Protein AF-X6M2J4-F1 (afdb_monom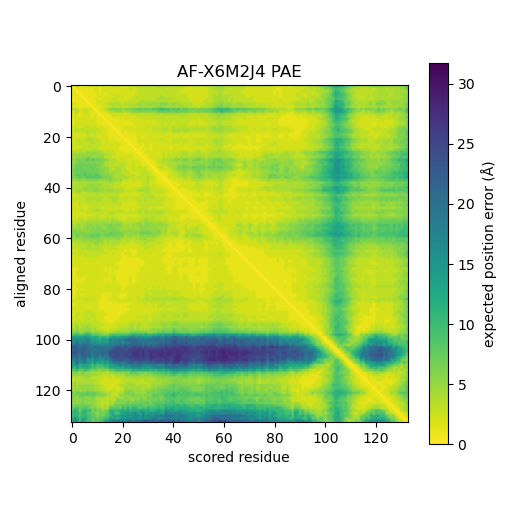er)

Organism: Reticulomyxa filosa (NCBI:txid46433)

Radius of gyration: 18.79 Å; Cα contacts (8 Å, |Δi|>4): 201; chains: 1; bounding box: 35×36×54 Å

Solvent-accessible surface area (backbone atoms only — not comparable to full-atom values): 7917 Å² total; per-residue (Å²): 108,68,67,48,47,75,74,62,50,85,83,65,71,46,72,35,54,47,89,68,75,53,55,54,37,24,77,82,38,90,82,29,85,62,58,92,86,40,55,48,95,52,38,41,79,79,66,32,51,92,94,53,68,64,87,76,56,82,93,81,46,73,57,45,36,39,35,66,55,50,24,52,50,50,52,52,51,33,57,76,70,61,44,61,87,36,42,43,55,34,20,39,76,74,48,77,44,84,73,48,77,47,72,44,97,82,71,78,45,48,32,37,36,32,37,36,34,29,27,47,80,87,39,83,45,76,48,69,55,75,47,77,98

Mean predicted aligned error: 5.72 Å

Structure (mmCIF, N/CA/C/O backbone):
data_AF-X6M2J4-F1
#
_entry.id   AF-X6M2J4-F1
#
loop_
_atom_site.group_PDB
_atom_site.id
_atom_site.type_symbol
_atom_site.label_atom_id
_atom_site.label_alt_id
_atom_site.label_comp_id
_atom_site.label_asym_id
_atom_site.label_entity_id
_atom_site.label_seq_id
_atom_site.pdbx_PDB_ins_code
_atom_site.Cartn_x
_atom_site.Cartn_y
_atom_site.Cartn_z
_atom_site.occupancy
_atom_site.B_iso_or_equiv
_atom_site.auth_seq_id
_atom_site.auth_comp_id
_atom_site.auth_asym_id
_atom_site.auth_atom_id
_atom_site.pdbx_PDB_model_num
ATOM 1 N N . MET A 1 1 ? -1.085 -6.737 5.196 1.00 94.06 1 MET A N 1
ATOM 2 C CA . MET A 1 1 ? -2.492 -6.981 4.793 1.00 94.06 1 MET A CA 1
ATOM 3 C C . MET A 1 1 ? -2.663 -8.350 4.156 1.00 94.06 1 MET A C 1
ATOM 5 O O . MET A 1 1 ? -3.457 -9.102 4.696 1.00 94.06 1 MET A O 1
ATOM 9 N N . LYS A 1 2 ? -1.908 -8.703 3.099 1.00 95.94 2 LYS A N 1
ATOM 10 C CA . LYS A 1 2 ? -1.926 -10.051 2.494 1.00 95.94 2 LYS A CA 1
ATOM 11 C C . LYS A 1 2 ? -1.848 -11.176 3.533 1.00 95.94 2 LYS A C 1
ATOM 13 O O . LYS A 1 2 ? -2.790 -11.947 3.639 1.00 95.94 2 LYS A O 1
ATOM 18 N N . GLU A 1 3 ? -0.803 -11.176 4.359 1.00 96.50 3 GLU A N 1
ATOM 19 C CA . GLU A 1 3 ? -0.612 -12.209 5.390 1.00 96.50 3 GLU A CA 1
ATOM 20 C C . GLU A 1 3 ? -1.804 -12.328 6.349 1.00 96.50 3 GLU A C 1
ATOM 22 O O . GLU A 1 3 ? -2.247 -13.424 6.657 1.00 96.50 3 GLU A O 1
ATOM 27 N N . LEU A 1 4 ? -2.403 -11.206 6.767 1.00 94.25 4 LEU A N 1
ATOM 28 C CA .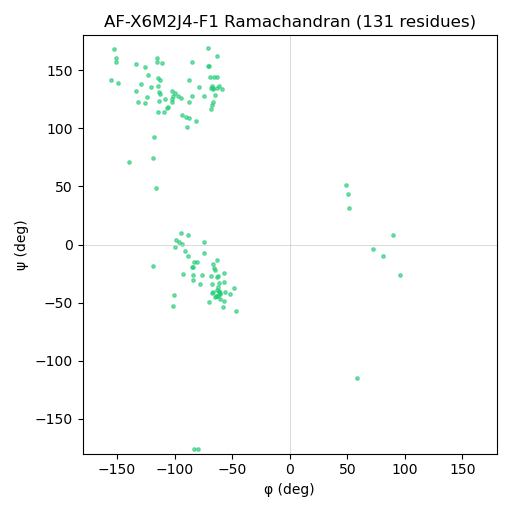 LEU A 1 4 ? -3.602 -11.242 7.614 1.00 94.25 4 LEU A CA 1
ATOM 29 C C . LEU A 1 4 ? -4.768 -11.946 6.899 1.00 94.25 4 LEU A C 1
ATOM 31 O O . LEU A 1 4 ? -5.477 -12.744 7.503 1.00 94.25 4 LEU A O 1
ATOM 35 N N . LYS A 1 5 ? -4.964 -11.696 5.602 1.00 94.31 5 LYS A N 1
ATOM 36 C CA . LYS A 1 5 ? -6.015 -12.374 4.829 1.00 94.31 5 LYS A CA 1
ATOM 37 C C . LYS A 1 5 ? -5.730 -13.872 4.692 1.00 94.31 5 LYS A C 1
ATOM 39 O O . LYS A 1 5 ? -6.651 -14.669 4.838 1.00 94.31 5 LYS A O 1
ATOM 44 N N . GLU A 1 6 ? -4.477 -14.257 4.461 1.00 94.94 6 GLU A N 1
ATOM 45 C CA . GLU A 1 6 ? -4.069 -15.666 4.343 1.00 94.94 6 GLU A CA 1
ATOM 46 C C . GLU A 1 6 ? -4.197 -16.437 5.659 1.00 94.94 6 GLU A C 1
ATOM 48 O O . GLU A 1 6 ? -4.602 -17.595 5.650 1.00 94.94 6 GLU A O 1
ATOM 53 N N . GLN A 1 7 ? -3.969 -15.775 6.794 1.00 94.81 7 GLN A N 1
ATOM 54 C CA . GLN A 1 7 ? -4.240 -16.324 8.127 1.00 94.81 7 GLN A CA 1
ATOM 55 C C . GLN A 1 7 ? -5.743 -16.360 8.478 1.00 94.81 7 GLN A C 1
ATOM 57 O O . GLN A 1 7 ? -6.119 -16.746 9.581 1.00 94.81 7 GLN A O 1
ATOM 62 N N . GLY A 1 8 ? -6.629 -15.956 7.561 1.00 92.62 8 GLY A N 1
ATOM 63 C CA . GLY A 1 8 ? -8.080 -16.074 7.718 1.00 92.62 8 GLY A CA 1
ATOM 64 C C . GLY A 1 8 ? -8.773 -14.879 8.381 1.00 92.62 8 GLY A C 1
ATOM 65 O O . GLY A 1 8 ? -9.977 -14.950 8.648 1.00 92.62 8 GLY A O 1
ATOM 66 N N . PHE A 1 9 ? -8.078 -13.759 8.617 1.00 90.19 9 PHE A N 1
ATOM 67 C CA . PHE A 1 9 ? -8.726 -12.538 9.103 1.00 90.19 9 PHE A CA 1
ATOM 68 C C . PHE A 1 9 ? -9.638 -11.955 8.011 1.00 90.19 9 PHE A C 1
ATOM 70 O O . PHE A 1 9 ? -9.181 -11.544 6.947 1.00 90.19 9 PHE A O 1
ATOM 77 N N . LYS A 1 10 ? -10.950 -11.896 8.280 1.00 85.19 10 LYS A N 1
ATOM 78 C CA . LYS A 1 10 ? -11.968 -11.524 7.275 1.00 85.19 10 LYS A CA 1
ATOM 79 C C . LYS A 1 10 ? -12.178 -10.017 7.092 1.00 85.19 10 LYS A C 1
ATOM 81 O O . LYS A 1 10 ? -12.591 -9.597 6.022 1.00 85.19 10 LYS A O 1
ATOM 86 N N . ASN A 1 11 ? -11.898 -9.211 8.120 1.00 87.38 11 ASN A N 1
ATOM 87 C CA . ASN A 1 11 ? -12.199 -7.770 8.152 1.00 87.38 11 ASN A CA 1
ATOM 88 C C . ASN A 1 11 ? -10.920 -6.923 8.231 1.00 87.38 11 ASN A C 1
ATOM 90 O O . ASN A 1 11 ? -10.783 -6.055 9.097 1.00 87.38 11 ASN A O 1
ATOM 94 N N . VAL A 1 12 ? -9.953 -7.216 7.364 1.00 92.50 12 VAL A N 1
ATOM 95 C CA . VAL A 1 12 ? -8.705 -6.450 7.285 1.00 92.50 12 VAL A CA 1
ATOM 96 C C . VAL A 1 12 ? -9.000 -5.118 6.599 1.00 92.50 12 VAL A C 1
ATOM 98 O O . VAL A 1 12 ? -9.580 -5.092 5.525 1.00 92.50 12 VAL A O 1
ATOM 101 N N . THR A 1 13 ? -8.613 -4.001 7.215 1.00 93.81 13 THR A N 1
ATOM 102 C CA . THR A 1 13 ? -8.752 -2.668 6.610 1.00 93.81 13 THR A CA 1
ATOM 103 C C . THR A 1 13 ? -7.436 -1.913 6.741 1.00 93.81 13 THR A C 1
ATOM 105 O O . THR A 1 13 ? -6.942 -1.731 7.855 1.00 93.81 13 THR A O 1
ATOM 108 N N . GLY A 1 14 ? -6.875 -1.469 5.620 1.00 95.50 14 GLY A N 1
ATOM 109 C CA . GLY A 1 14 ? -5.778 -0.504 5.587 1.00 95.50 14 GLY A CA 1
ATOM 110 C C . GLY A 1 14 ? -6.326 0.921 5.591 1.00 95.50 14 GLY A C 1
ATOM 111 O O . GLY A 1 14 ? -7.331 1.191 4.944 1.00 95.50 14 GLY A O 1
ATOM 112 N N . PHE A 1 15 ? -5.681 1.842 6.303 1.00 95.88 15 PHE A N 1
ATOM 113 C CA . PHE A 1 15 ? -6.016 3.267 6.252 1.00 95.88 15 PHE A CA 1
ATOM 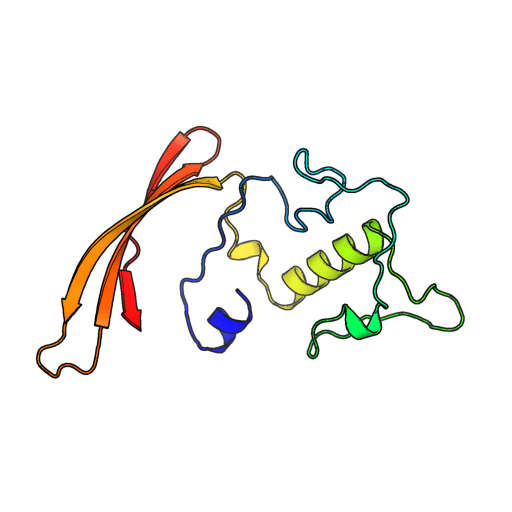114 C C . PHE A 1 15 ? -4.838 4.015 5.640 1.00 95.88 15 PHE A C 1
ATOM 116 O O . PHE A 1 15 ? -3.766 4.060 6.241 1.00 95.88 15 PHE A O 1
ATOM 123 N N . GLU A 1 16 ? -5.042 4.589 4.457 1.00 96.25 16 GLU A N 1
ATOM 124 C CA . GLU A 1 16 ? -4.048 5.412 3.772 1.00 96.25 16 GLU A CA 1
ATOM 125 C C . GLU A 1 16 ? -4.549 6.851 3.720 1.00 96.25 16 GLU A C 1
ATOM 127 O O . GLU A 1 16 ? -5.679 7.139 3.335 1.00 96.25 16 GLU A O 1
ATOM 132 N N . SER A 1 17 ? -3.695 7.778 4.129 1.00 95.44 17 SER A N 1
ATOM 133 C CA . SER A 1 17 ? -3.997 9.203 4.144 1.00 95.44 17 SER A CA 1
ATOM 134 C C . SER A 1 17 ? -3.946 9.866 2.765 1.00 95.44 17 SER A C 1
ATOM 136 O O . SER A 1 17 ? -4.596 10.894 2.574 1.00 95.44 17 SER A O 1
ATOM 138 N N . GLY A 1 18 ? -3.159 9.316 1.840 1.00 94.50 18 GLY A N 1
ATOM 139 C CA . GLY A 1 18 ? -3.083 9.718 0.441 1.00 94.50 18 GLY A CA 1
ATOM 140 C C . GLY A 1 18 ? -4.227 9.155 -0.403 1.00 94.50 18 GLY A C 1
ATOM 141 O O . GLY A 1 18 ? -5.152 8.522 0.106 1.00 94.50 18 GLY A O 1
ATOM 142 N N . SER A 1 19 ? -4.163 9.422 -1.706 1.00 95.56 19 SER A N 1
ATOM 143 C CA . SER A 1 19 ? -5.112 8.912 -2.705 1.00 95.56 19 SER A CA 1
ATOM 144 C C . SER A 1 19 ? -4.717 7.560 -3.290 1.00 95.56 19 SER A C 1
ATOM 146 O O . SER A 1 19 ? -5.491 6.998 -4.055 1.00 95.56 19 SER A O 1
ATOM 148 N N . ASP A 1 20 ? -3.504 7.088 -3.000 1.00 97.06 20 ASP A N 1
ATOM 149 C CA . ASP A 1 20 ? -2.946 5.893 -3.616 1.00 97.06 20 ASP A CA 1
ATOM 150 C C . ASP A 1 20 ? -1.924 5.200 -2.703 1.00 97.06 20 ASP A C 1
ATOM 152 O O . ASP A 1 20 ? -1.514 5.752 -1.677 1.00 97.06 20 ASP A O 1
ATOM 156 N N . ILE A 1 21 ? -1.542 3.975 -3.062 1.00 97.19 21 ILE A N 1
ATOM 157 C CA . ILE A 1 21 ? -0.506 3.193 -2.384 1.00 97.19 21 ILE A CA 1
ATOM 158 C C . ILE A 1 21 ? 0.901 3.583 -2.867 1.00 97.19 21 ILE A C 1
ATOM 160 O O . ILE A 1 21 ? 1.099 4.517 -3.634 1.00 97.19 21 ILE A O 1
ATOM 164 N N . GLY A 1 22 ? 1.919 2.871 -2.381 1.00 95.56 22 GLY A N 1
ATOM 165 C CA . GLY A 1 22 ? 3.316 3.083 -2.770 1.00 95.56 22 GLY A CA 1
ATOM 166 C C . GLY A 1 22 ? 4.084 3.990 -1.811 1.00 95.56 22 GLY A C 1
ATOM 167 O O . GLY A 1 22 ? 5.290 3.810 -1.642 1.00 95.56 22 GLY A O 1
ATOM 168 N N . GLY A 1 23 ? 3.402 4.894 -1.101 1.00 95.44 23 GLY A N 1
ATOM 169 C CA . GLY A 1 23 ? 4.015 5.716 -0.056 1.00 95.44 23 GLY A CA 1
ATOM 170 C C . GLY A 1 23 ? 5.172 6.546 -0.612 1.00 95.44 23 GLY A C 1
ATOM 171 O O . GLY A 1 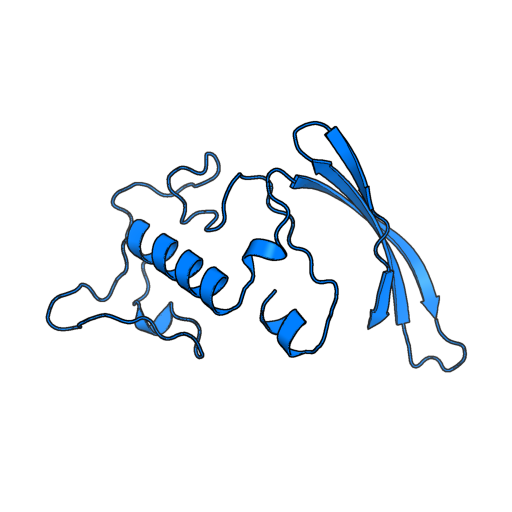23 ? 4.956 7.398 -1.467 1.00 95.44 23 GLY A O 1
ATOM 172 N N . ILE A 1 24 ? 6.400 6.277 -0.157 1.00 95.31 24 ILE A N 1
ATOM 173 C CA . ILE A 1 24 ? 7.604 6.950 -0.674 1.00 95.31 24 ILE A CA 1
ATOM 174 C C . ILE A 1 24 ? 7.860 6.656 -2.162 1.00 95.31 24 ILE A C 1
ATOM 176 O O . ILE A 1 24 ? 8.425 7.490 -2.859 1.00 95.31 24 ILE A O 1
ATOM 180 N N . TRP A 1 25 ? 7.418 5.506 -2.671 1.00 96.19 25 TRP A N 1
ATOM 181 C CA . TRP A 1 25 ? 7.631 5.119 -4.067 1.00 96.19 25 TRP A CA 1
ATOM 182 C C . TRP A 1 25 ? 6.638 5.779 -5.026 1.00 96.19 25 TRP A C 1
ATOM 184 O O . TRP A 1 25 ? 6.892 5.817 -6.225 1.00 96.19 25 TRP A O 1
ATOM 194 N N . ASP A 1 26 ? 5.542 6.350 -4.519 1.00 95.88 26 ASP A N 1
ATOM 195 C CA . ASP A 1 26 ? 4.678 7.212 -5.320 1.00 95.88 26 ASP A CA 1
ATOM 196 C C . ASP A 1 26 ? 5.270 8.623 -5.380 1.00 95.88 26 ASP A C 1
ATOM 198 O O . ASP A 1 26 ? 5.193 9.398 -4.428 1.00 95.88 26 ASP A O 1
ATOM 202 N N . ILE A 1 27 ? 5.836 8.981 -6.530 1.00 93.50 27 ILE A N 1
ATOM 203 C CA . ILE A 1 27 ? 6.430 10.304 -6.742 1.00 93.50 27 ILE A CA 1
ATOM 204 C C . ILE A 1 27 ? 5.414 11.452 -6.708 1.00 93.50 27 ILE A C 1
ATOM 206 O O . ILE A 1 27 ? 5.787 12.609 -6.524 1.00 93.50 27 ILE A O 1
ATOM 210 N N . LYS A 1 28 ? 4.127 11.158 -6.916 1.00 92.19 28 LYS A N 1
ATOM 211 C CA . LYS A 1 28 ? 3.056 12.158 -6.842 1.00 92.19 28 LYS A CA 1
ATOM 212 C C . LYS A 1 28 ? 2.597 12.382 -5.405 1.00 92.19 28 LYS A C 1
ATOM 214 O O . LYS A 1 28 ? 1.929 13.380 -5.132 1.00 92.19 28 LYS A O 1
ATOM 219 N N . ASN A 1 29 ? 2.957 11.488 -4.486 1.00 92.56 29 ASN A N 1
ATOM 220 C CA . ASN A 1 29 ? 2.641 11.638 -3.081 1.00 92.56 29 ASN A CA 1
ATOM 221 C C . ASN A 1 29 ? 3.418 12.825 -2.507 1.00 92.56 29 ASN A C 1
ATOM 223 O O . ASN A 1 29 ? 4.644 12.825 -2.458 1.00 92.56 29 ASN A O 1
ATOM 227 N N . THR A 1 30 ? 2.702 13.822 -1.992 1.00 88.81 30 THR A N 1
ATOM 228 C CA . THR A 1 30 ? 3.302 15.027 -1.395 1.00 88.81 30 THR A CA 1
ATOM 229 C C . THR A 1 30 ? 4.140 14.744 -0.148 1.00 88.81 30 THR A C 1
ATOM 231 O O . THR A 1 30 ? 4.874 15.618 0.308 1.00 88.81 30 THR A O 1
ATOM 234 N N . ARG A 1 31 ? 4.029 13.538 0.422 1.00 88.12 31 ARG A N 1
ATOM 235 C CA . ARG A 1 31 ? 4.853 13.058 1.541 1.00 88.12 31 ARG A CA 1
ATOM 236 C C . ARG A 1 31 ? 6.003 12.155 1.104 1.00 88.12 31 ARG A C 1
ATOM 238 O O . ARG A 1 31 ? 6.758 11.709 1.967 1.00 88.12 31 ARG A O 1
ATOM 245 N N . SER A 1 32 ? 6.128 11.858 -0.188 1.00 90.25 32 SER A N 1
ATOM 246 C CA . SER A 1 32 ? 7.307 11.173 -0.700 1.00 90.25 32 SER A CA 1
ATOM 247 C C . SER A 1 32 ? 8.522 12.090 -0.585 1.00 90.25 32 SER A C 1
ATOM 249 O O . SER A 1 32 ? 8.464 13.280 -0.885 1.00 90.25 32 SER A O 1
ATOM 251 N N . THR A 1 33 ? 9.633 11.520 -0.131 1.00 88.88 33 THR A N 1
ATOM 252 C CA . THR A 1 33 ? 10.945 12.177 -0.093 1.00 88.88 33 THR A CA 1
ATOM 253 C C . THR A 1 33 ? 11.823 11.772 -1.277 1.00 88.88 33 THR A C 1
ATOM 255 O O . THR A 1 33 ? 12.993 12.153 -1.342 1.00 88.88 33 THR A O 1
ATOM 258 N N . CYS A 1 34 ? 11.290 10.980 -2.208 1.00 91.00 34 CYS A N 1
ATOM 259 C CA . CYS A 1 34 ? 12.030 10.481 -3.355 1.00 91.00 34 CYS A CA 1
ATOM 260 C C . CYS A 1 34 ? 12.030 11.489 -4.516 1.00 91.00 34 CYS A C 1
ATOM 262 O O . CYS A 1 34 ? 11.147 12.336 -4.636 1.00 91.00 34 CYS A O 1
ATOM 264 N N . TRP A 1 35 ? 13.024 11.380 -5.400 1.00 90.75 35 TRP A N 1
ATOM 265 C CA . TRP A 1 35 ? 13.157 12.208 -6.605 1.00 90.75 35 TRP A CA 1
ATOM 266 C C . TRP A 1 35 ? 13.035 11.352 -7.879 1.00 90.75 35 TRP A C 1
ATOM 268 O O . TRP A 1 35 ? 13.236 10.136 -7.814 1.00 90.75 35 TRP A O 1
ATOM 278 N N . PRO A 1 36 ? 12.733 11.940 -9.055 1.00 90.00 36 PRO A N 1
ATOM 279 C CA . PRO A 1 36 ? 12.379 11.157 -10.243 1.00 90.00 36 PRO A CA 1
ATOM 280 C C . PRO A 1 36 ? 13.470 10.221 -10.766 1.00 90.00 36 PRO A C 1
ATOM 282 O O . PRO A 1 36 ? 13.161 9.207 -11.381 1.00 90.00 36 PRO A O 1
ATOM 285 N N . GLN A 1 37 ? 14.739 10.541 -10.518 1.00 93.12 37 GLN A N 1
ATOM 286 C CA . GLN A 1 37 ? 15.886 9.734 -10.945 1.00 93.12 37 GLN A CA 1
ATOM 287 C C . GLN A 1 37 ? 16.366 8.755 -9.863 1.00 93.12 37 GLN A C 1
ATOM 289 O O . GLN A 1 37 ? 17.447 8.185 -9.996 1.00 93.12 37 GLN A O 1
ATOM 294 N N . LEU A 1 38 ? 15.610 8.579 -8.774 1.00 94.69 38 LEU A N 1
ATOM 295 C CA . LEU A 1 38 ? 15.958 7.626 -7.729 1.00 94.69 38 LEU A CA 1
ATOM 296 C C . LEU A 1 38 ? 15.870 6.188 -8.260 1.00 94.69 38 LEU A C 1
ATOM 298 O O . LEU A 1 38 ? 14.860 5.784 -8.843 1.00 94.69 38 LEU A O 1
ATOM 302 N N . TYR A 1 39 ? 16.907 5.411 -7.957 1.00 96.44 39 TYR A N 1
ATOM 303 C CA . TYR A 1 39 ? 16.919 3.957 -8.070 1.00 96.44 39 TYR A CA 1
ATOM 304 C C . TYR A 1 39 ? 17.041 3.337 -6.679 1.00 96.44 39 TYR A C 1
ATOM 306 O O . TYR A 1 39 ? 17.751 3.858 -5.816 1.00 96.44 39 TYR A O 1
ATOM 314 N N . ALA A 1 40 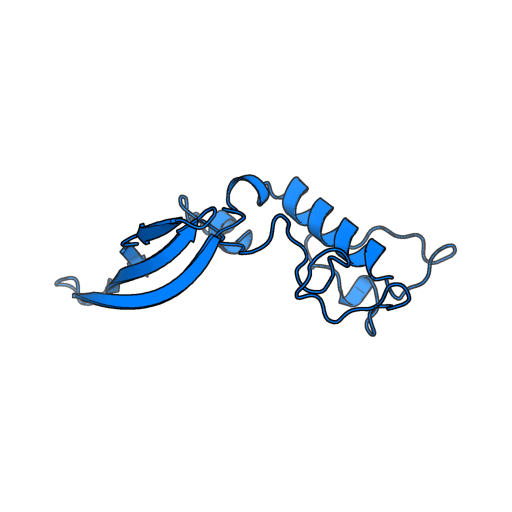? 16.360 2.214 -6.463 1.00 95.69 40 ALA A N 1
ATOM 315 C CA . ALA A 1 40 ? 16.504 1.415 -5.260 1.00 95.69 40 ALA A CA 1
ATOM 316 C C . ALA A 1 40 ? 17.962 0.956 -5.106 1.00 95.69 40 ALA A C 1
ATOM 318 O O . ALA A 1 40 ? 18.582 0.444 -6.037 1.00 95.69 40 ALA A O 1
ATOM 319 N N . ASN A 1 41 ? 18.508 1.102 -3.903 1.00 95.69 41 ASN A N 1
ATOM 320 C CA . ASN A 1 41 ? 19.878 0.703 -3.581 1.00 95.69 41 ASN A CA 1
ATOM 321 C C . ASN A 1 41 ? 20.061 -0.821 -3.452 1.00 95.69 41 ASN A C 1
ATOM 323 O O . ASN A 1 41 ? 21.189 -1.293 -3.344 1.00 95.69 41 ASN A O 1
ATOM 327 N N . ILE A 1 42 ? 18.972 -1.592 -3.488 1.00 95.62 42 ILE A N 1
ATOM 328 C CA . ILE A 1 42 ? 18.981 -3.058 -3.524 1.00 95.62 42 ILE A CA 1
ATOM 329 C C . ILE A 1 42 ? 18.482 -3.566 -4.881 1.00 95.62 42 ILE A C 1
ATOM 331 O O . ILE A 1 42 ? 17.763 -2.862 -5.591 1.00 95.62 42 ILE A O 1
ATOM 335 N N . SER A 1 43 ? 18.883 -4.783 -5.254 1.00 96.81 43 SER A N 1
ATOM 336 C CA . SER A 1 43 ? 18.463 -5.393 -6.518 1.00 96.81 43 SER A CA 1
ATOM 337 C C . SER A 1 43 ? 16.980 -5.784 -6.498 1.00 96.81 43 SER A C 1
ATOM 339 O O . SER A 1 43 ? 16.436 -6.121 -5.449 1.00 96.81 43 SER A O 1
ATOM 341 N N . LYS A 1 44 ? 16.347 -5.835 -7.676 1.00 97.38 44 LYS A N 1
ATOM 342 C CA . LYS A 1 44 ? 14.984 -6.335 -7.925 1.00 97.38 44 LYS A CA 1
ATOM 343 C C . LYS A 1 44 ? 14.744 -7.706 -7.281 1.00 97.38 44 LYS A C 1
ATOM 345 O O . LYS A 1 44 ? 13.673 -7.943 -6.736 1.00 97.38 44 LYS A O 1
ATOM 350 N N . LEU A 1 45 ? 15.758 -8.577 -7.292 1.00 95.31 45 LEU A N 1
ATOM 351 C CA . LEU A 1 45 ? 15.706 -9.919 -6.699 1.00 95.31 45 LEU A CA 1
ATOM 352 C C . LEU A 1 45 ? 15.600 -9.889 -5.169 1.00 95.31 45 LEU A C 1
ATOM 354 O O . LEU A 1 45 ? 14.828 -10.651 -4.603 1.00 95.31 45 LEU A O 1
ATOM 358 N N . ASN A 1 46 ? 16.347 -8.995 -4.513 1.00 95.94 46 ASN A N 1
ATOM 359 C CA . ASN A 1 46 ? 16.316 -8.838 -3.055 1.00 95.94 46 ASN A CA 1
ATOM 360 C C . ASN A 1 46 ? 15.176 -7.924 -2.583 1.00 95.94 46 ASN A C 1
ATOM 362 O O . ASN A 1 46 ? 14.818 -7.944 -1.410 1.00 95.94 46 ASN A O 1
ATOM 366 N N . PHE A 1 47 ? 14.637 -7.099 -3.482 1.00 96.31 47 PHE A N 1
ATOM 367 C CA . PHE A 1 47 ? 13.502 -6.225 -3.211 1.00 96.31 47 PHE A CA 1
ATOM 368 C C . PHE A 1 47 ? 12.169 -6.987 -3.232 1.00 96.31 47 PHE A C 1
ATOM 370 O O . PHE A 1 47 ? 11.243 -6.631 -2.507 1.00 96.31 47 PHE A O 1
ATOM 377 N N . ALA A 1 48 ? 12.050 -8.007 -4.086 1.00 97.00 48 ALA A N 1
ATOM 378 C CA . ALA A 1 48 ? 10.797 -8.716 -4.305 1.00 97.00 48 ALA A CA 1
ATOM 379 C C . ALA A 1 48 ? 10.311 -9.485 -3.067 1.00 97.00 48 ALA A C 1
ATOM 381 O O . ALA A 1 48 ? 11.091 -10.110 -2.349 1.00 97.00 48 ALA A O 1
ATOM 382 N N . TYR A 1 49 ? 8.991 -9.518 -2.877 1.00 96.81 49 TYR A N 1
ATOM 383 C CA . TYR A 1 49 ? 8.354 -10.481 -1.990 1.00 96.81 49 TYR A CA 1
ATOM 384 C C . TYR A 1 49 ? 8.630 -11.916 -2.487 1.00 96.81 49 TYR A C 1
ATOM 386 O O . TYR A 1 49 ? 8.516 -12.162 -3.693 1.00 96.81 49 TYR A O 1
ATOM 394 N N . PRO A 1 50 ? 8.966 -12.874 -1.599 1.00 95.00 50 PRO A N 1
ATOM 395 C CA . PRO A 1 50 ? 9.356 -14.233 -1.997 1.00 95.00 50 PRO A CA 1
ATOM 396 C C . PRO A 1 50 ? 8.315 -14.986 -2.838 1.00 95.00 50 PRO A C 1
ATOM 398 O O . PRO A 1 50 ? 8.664 -15.787 -3.700 1.00 95.00 50 PRO A O 1
ATOM 401 N N . ASP A 1 51 ? 7.037 -14.717 -2.601 1.00 96.25 51 ASP A N 1
ATOM 402 C CA . ASP A 1 51 ? 5.883 -15.306 -3.282 1.00 96.25 51 ASP A CA 1
ATOM 403 C C . ASP A 1 51 ? 5.346 -14.442 -4.435 1.00 96.25 51 ASP A C 1
ATOM 405 O O . ASP A 1 51 ? 4.361 -14.790 -5.091 1.00 96.25 51 ASP A O 1
ATOM 409 N N . PHE A 1 52 ? 6.005 -13.317 -4.710 1.00 97.69 52 PHE A N 1
ATOM 410 C CA . PHE A 1 52 ? 5.699 -12.437 -5.825 1.00 97.69 52 PHE A CA 1
ATOM 411 C C . PHE A 1 52 ? 6.995 -11.924 -6.468 1.00 97.69 52 PHE A C 1
ATOM 413 O O . PHE A 1 52 ? 7.349 -10.746 -6.332 1.00 97.69 52 PHE A O 1
ATOM 420 N N . PRO A 1 53 ? 7.736 -12.806 -7.166 1.00 96.69 53 PRO A N 1
ATOM 421 C CA . PRO A 1 53 ? 9.045 -12.476 -7.704 1.00 96.69 53 PRO A CA 1
ATOM 422 C C . PRO A 1 53 ? 8.964 -11.368 -8.754 1.00 96.69 53 PRO A C 1
ATOM 424 O O . PRO A 1 53 ? 8.033 -11.301 -9.567 1.00 96.69 53 PRO A O 1
ATOM 427 N N . TRP A 1 54 ? 9.991 -10.520 -8.765 1.00 96.38 54 TRP A N 1
ATOM 428 C CA . TRP A 1 54 ? 10.127 -9.470 -9.761 1.00 96.38 54 TRP A CA 1
ATOM 429 C C . TRP A 1 54 ? 10.368 -10.066 -11.149 1.00 96.38 54 TRP A C 1
ATOM 431 O O . TRP A 1 54 ? 11.338 -10.786 -11.369 1.00 96.38 54 TRP A O 1
ATOM 441 N N . GLN A 1 55 ? 9.504 -9.727 -12.102 1.00 93.44 55 GLN A N 1
ATOM 442 C CA . GLN A 1 55 ? 9.635 -10.159 -13.492 1.00 93.44 55 GLN A CA 1
ATOM 443 C C . GLN A 1 55 ? 10.461 -9.125 -14.262 1.00 93.44 55 GLN A C 1
ATOM 445 O O . GLN A 1 55 ? 9.991 -8.005 -14.454 1.00 93.44 55 GLN A O 1
ATOM 450 N N . PHE A 1 56 ? 11.687 -9.474 -14.655 1.00 94.19 56 PHE A N 1
ATOM 451 C CA . PHE A 1 56 ? 12.552 -8.631 -15.488 1.00 94.19 56 PHE A CA 1
ATOM 452 C C . PHE A 1 56 ? 13.503 -9.482 -16.334 1.00 94.19 56 PHE A C 1
ATOM 454 O O . PHE A 1 56 ? 13.800 -10.627 -15.984 1.00 94.19 56 PHE A O 1
ATOM 461 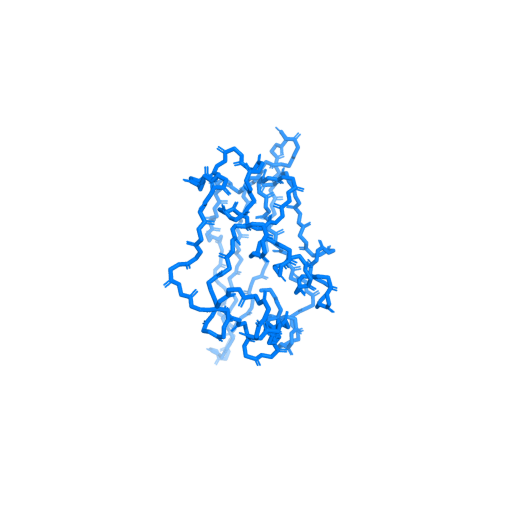N N . ASN A 1 57 ? 13.992 -8.924 -17.439 1.00 94.81 57 ASN A N 1
ATOM 462 C CA . ASN A 1 57 ? 15.031 -9.535 -18.257 1.00 94.81 57 ASN A CA 1
ATOM 463 C C . ASN A 1 57 ? 16.422 -9.018 -17.829 1.00 94.81 57 ASN A C 1
ATOM 465 O O . ASN A 1 57 ? 16.734 -7.855 -18.097 1.00 94.81 57 ASN A O 1
ATOM 469 N N . PRO A 1 58 ? 17.289 -9.860 -17.236 1.00 92.62 58 PRO A N 1
ATOM 470 C CA . PRO A 1 58 ? 18.603 -9.431 -16.751 1.00 92.62 58 PRO A CA 1
ATOM 471 C C . PRO A 1 58 ? 19.585 -9.016 -17.859 1.00 92.62 58 PRO A C 1
ATOM 473 O O . PRO A 1 58 ? 20.574 -8.353 -17.566 1.00 92.62 58 PRO A O 1
ATOM 476 N N . GLU A 1 59 ? 19.334 -9.381 -19.120 1.00 95.25 59 GLU A N 1
ATOM 477 C CA . GLU A 1 59 ? 20.153 -8.970 -20.271 1.00 95.25 59 GLU A CA 1
ATOM 478 C C . GLU A 1 59 ? 19.747 -7.597 -20.826 1.00 95.25 59 GLU A C 1
ATOM 480 O O . GLU A 1 59 ? 20.516 -6.973 -21.556 1.00 95.25 59 GLU A O 1
ATOM 485 N N . LYS A 1 60 ? 18.528 -7.130 -20.521 1.00 95.75 60 LYS A N 1
ATOM 486 C CA . LYS A 1 60 ? 17.939 -5.914 -21.115 1.00 95.75 60 LYS A CA 1
ATOM 487 C C . LYS A 1 60 ? 17.613 -4.823 -20.104 1.00 95.75 60 LYS A C 1
ATOM 489 O O . LYS A 1 60 ? 17.421 -3.676 -20.496 1.00 95.75 60 LYS A O 1
ATOM 494 N N . GLU A 1 61 ? 17.519 -5.166 -18.827 1.00 95.44 61 GLU A N 1
ATOM 495 C CA . GLU A 1 61 ? 17.080 -4.265 -17.769 1.00 95.44 61 GLU A CA 1
ATOM 496 C C . GLU A 1 61 ? 18.104 -4.185 -16.638 1.00 95.44 61 GLU A C 1
ATOM 498 O O . GLU A 1 61 ? 18.836 -5.130 -16.352 1.00 95.44 61 GLU A O 1
ATOM 503 N N . LEU A 1 62 ? 18.110 -3.050 -15.938 1.00 95.69 62 LEU A N 1
ATOM 504 C CA . LEU A 1 62 ? 18.936 -2.869 -14.751 1.00 95.69 62 LEU A CA 1
ATOM 505 C C . LEU A 1 62 ? 18.431 -3.740 -13.595 1.00 95.69 62 LEU A C 1
ATOM 507 O O . LEU A 1 62 ? 17.224 -3.887 -13.382 1.00 95.69 62 LEU A O 1
ATOM 511 N N . TYR A 1 63 ? 19.374 -4.249 -12.800 1.00 96.56 63 TYR A N 1
ATOM 512 C CA . TYR A 1 63 ? 19.074 -4.974 -11.565 1.00 96.56 63 TYR A CA 1
ATOM 513 C C . TYR A 1 63 ? 18.489 -4.077 -10.479 1.00 96.56 63 TYR A C 1
ATOM 515 O O . TYR A 1 63 ? 17.775 -4.577 -9.622 1.00 96.56 63 TYR A O 1
ATOM 523 N N . HIS A 1 64 ? 18.787 -2.782 -10.484 1.00 97.31 64 HIS A N 1
ATOM 524 C CA . HIS A 1 64 ? 18.239 -1.822 -9.532 1.00 97.31 64 HIS A CA 1
ATOM 525 C C . HIS A 1 64 ? 17.003 -1.170 -10.143 1.00 97.31 64 HIS A C 1
ATOM 527 O O . HIS A 1 64 ? 17.068 -0.659 -11.258 1.00 97.31 64 HIS A O 1
ATOM 533 N N . ALA A 1 65 ? 15.878 -1.218 -9.432 1.00 97.19 65 ALA A N 1
ATOM 534 C CA . ALA A 1 65 ? 14.619 -0.669 -9.919 1.00 97.19 65 ALA A CA 1
ATOM 535 C C . ALA A 1 65 ? 14.587 0.854 -9.756 1.00 97.19 65 ALA A C 1
ATOM 537 O O . ALA A 1 65 ? 14.931 1.378 -8.698 1.00 97.19 65 ALA A O 1
ATOM 538 N N . SER A 1 66 ? 14.138 1.563 -10.783 1.00 96.69 66 SER A N 1
ATOM 539 C CA . SER A 1 66 ? 13.736 2.964 -10.675 1.00 96.69 66 SER A CA 1
ATOM 540 C C . SER A 1 66 ? 12.538 3.123 -9.733 1.00 96.69 66 SER A C 1
ATOM 542 O O . SER A 1 66 ? 11.786 2.180 -9.481 1.00 96.69 66 SER A O 1
ATOM 544 N N . ILE A 1 67 ? 12.303 4.344 -9.252 1.00 96.50 67 ILE A N 1
ATOM 545 C CA . ILE A 1 67 ? 11.120 4.667 -8.442 1.00 96.50 67 ILE A CA 1
ATOM 546 C C . ILE A 1 67 ? 9.803 4.225 -9.101 1.00 96.50 67 ILE A C 1
ATOM 548 O O . ILE A 1 67 ? 8.952 3.630 -8.442 1.00 96.50 67 ILE A O 1
ATOM 552 N N . LYS A 1 68 ? 9.665 4.452 -10.415 1.00 95.56 68 LYS A N 1
ATOM 553 C CA . LYS A 1 68 ? 8.470 4.073 -11.177 1.00 95.56 68 LYS A CA 1
ATOM 554 C C . LYS A 1 68 ? 8.286 2.558 -11.205 1.00 95.56 68 LYS A C 1
ATOM 556 O O . LYS A 1 68 ? 7.183 2.071 -11.002 1.00 95.56 68 LYS A O 1
ATOM 561 N N . GLU A 1 69 ? 9.364 1.822 -11.440 1.00 97.19 69 GLU A N 1
ATOM 562 C CA . GLU A 1 69 ? 9.350 0.362 -11.446 1.00 97.19 69 GLU A CA 1
ATOM 563 C C . GLU A 1 69 ? 8.922 -0.211 -10.089 1.00 97.19 69 GLU A C 1
ATOM 565 O O . GLU A 1 69 ? 8.120 -1.143 -10.048 1.00 97.19 69 GLU A O 1
ATOM 570 N N . VAL A 1 70 ? 9.404 0.357 -8.976 1.00 97.31 70 VAL A N 1
ATOM 571 C CA . VAL A 1 70 ? 8.984 -0.064 -7.626 1.00 97.31 70 VAL A CA 1
ATOM 572 C C . VAL A 1 70 ? 7.512 0.234 -7.383 1.00 97.31 70 VAL A C 1
ATOM 574 O O . VAL A 1 70 ? 6.784 -0.635 -6.905 1.00 97.31 70 VAL A O 1
ATOM 577 N N . TYR A 1 71 ? 7.055 1.430 -7.743 1.00 97.31 71 TYR A N 1
ATOM 578 C CA . TYR A 1 71 ? 5.645 1.792 -7.651 1.00 97.31 71 TYR A CA 1
ATOM 579 C C . TYR A 1 71 ? 4.755 0.826 -8.454 1.00 97.31 71 TYR A C 1
ATOM 581 O O . TYR A 1 71 ? 3.817 0.251 -7.901 1.00 97.31 71 TYR A O 1
ATOM 589 N N . ASP A 1 72 ? 5.104 0.546 -9.713 1.00 97.31 72 ASP A N 1
ATOM 590 C CA . ASP A 1 72 ? 4.362 -0.384 -10.572 1.00 97.31 72 ASP A CA 1
ATOM 591 C C . ASP A 1 72 ? 4.350 -1.814 -9.994 1.00 97.31 72 ASP A C 1
ATOM 593 O O . ASP A 1 72 ? 3.321 -2.496 -10.024 1.00 97.31 72 ASP A O 1
ATOM 597 N N . TYR A 1 73 ? 5.472 -2.273 -9.424 1.00 97.94 73 TYR A N 1
ATOM 598 C CA . TYR A 1 73 ? 5.568 -3.571 -8.751 1.00 97.94 73 TYR A CA 1
ATOM 599 C C . TYR A 1 73 ? 4.609 -3.671 -7.556 1.00 97.94 73 TYR A C 1
ATOM 601 O O . TYR A 1 73 ? 3.866 -4.651 -7.448 1.00 97.94 73 TYR A O 1
ATOM 609 N N . LEU A 1 74 ? 4.572 -2.647 -6.696 1.00 97.94 74 LEU A N 1
ATOM 610 C CA . LEU A 1 74 ? 3.675 -2.595 -5.537 1.00 97.94 74 LEU A CA 1
ATOM 611 C C . LEU A 1 74 ? 2.199 -2.574 -5.962 1.00 97.94 74 LEU A C 1
ATOM 613 O O . LEU A 1 74 ? 1.379 -3.275 -5.364 1.00 97.94 74 LEU A O 1
ATOM 617 N N . HIS A 1 75 ? 1.863 -1.849 -7.032 1.00 98.12 75 HIS A N 1
ATOM 618 C CA . HIS A 1 75 ? 0.520 -1.859 -7.619 1.00 98.12 75 HIS A CA 1
ATOM 619 C C . HIS A 1 75 ? 0.126 -3.222 -8.172 1.00 98.12 75 HIS A C 1
ATOM 621 O O . HIS A 1 75 ? -0.984 -3.703 -7.918 1.00 98.12 75 HIS A O 1
ATOM 627 N N . LYS A 1 76 ? 1.033 -3.880 -8.895 1.00 98.19 76 LYS A N 1
ATOM 628 C CA . LYS A 1 76 ? 0.788 -5.219 -9.431 1.00 98.19 76 LYS A CA 1
ATOM 629 C C . LYS A 1 76 ? 0.574 -6.227 -8.303 1.00 98.19 76 LYS A C 1
ATOM 631 O O . LYS A 1 76 ? -0.379 -7.001 -8.366 1.00 98.19 76 LYS A O 1
ATOM 636 N N . TYR A 1 77 ? 1.400 -6.173 -7.259 1.00 98.25 77 TYR A N 1
ATOM 637 C CA . TYR A 1 77 ? 1.249 -6.995 -6.060 1.00 98.25 77 TYR A CA 1
ATOM 638 C C . TYR A 1 77 ? -0.121 -6.772 -5.402 1.00 98.25 77 TYR A C 1
ATOM 640 O O . TYR A 1 77 ? -0.892 -7.715 -5.226 1.00 98.25 77 TYR A O 1
ATOM 648 N N . ALA A 1 78 ? -0.477 -5.517 -5.113 1.00 98.06 78 ALA A N 1
ATOM 649 C CA . ALA A 1 78 ? -1.751 -5.185 -4.481 1.00 98.06 78 ALA A CA 1
ATOM 650 C C . ALA A 1 78 ? -2.964 -5.604 -5.327 1.00 98.06 78 ALA A C 1
ATOM 652 O O . ALA A 1 78 ? -3.982 -6.018 -4.773 1.00 98.06 78 ALA A O 1
ATOM 653 N N . THR A 1 79 ? -2.848 -5.551 -6.654 1.00 97.75 79 THR A N 1
ATOM 654 C CA . THR A 1 79 ? -3.892 -6.002 -7.585 1.00 97.75 79 THR A CA 1
ATOM 655 C C . THR A 1 79 ? -4.047 -7.522 -7.563 1.00 97.75 79 THR A C 1
ATOM 657 O O . THR A 1 79 ? -5.158 -8.023 -7.400 1.00 97.75 79 THR A O 1
ATOM 660 N N . VAL A 1 80 ? -2.944 -8.270 -7.684 1.00 97.38 80 VAL A N 1
ATOM 661 C CA . VAL A 1 80 ? -2.956 -9.745 -7.717 1.00 97.38 80 VAL A CA 1
ATOM 662 C C . VAL A 1 80 ? -3.542 -10.325 -6.432 1.00 97.38 80 VAL A C 1
ATOM 664 O O . VAL A 1 80 ? -4.382 -11.222 -6.490 1.00 97.38 80 VAL A O 1
ATOM 667 N N . PHE A 1 81 ? -3.173 -9.767 -5.280 1.00 96.56 81 PHE A N 1
ATOM 668 C CA . PHE A 1 81 ? -3.674 -10.212 -3.978 1.00 96.56 81 PHE A CA 1
ATOM 669 C C . PHE A 1 81 ? -4.973 -9.516 -3.539 1.00 96.56 81 PHE A C 1
ATOM 671 O O . PHE A 1 81 ? -5.420 -9.709 -2.405 1.00 96.56 81 PHE A O 1
ATOM 678 N N . LYS A 1 82 ? -5.601 -8.727 -4.427 1.00 96.38 82 LYS A N 1
ATOM 679 C CA . LYS A 1 82 ? -6.866 -8.008 -4.184 1.00 96.38 82 LYS A CA 1
ATOM 680 C C . LYS A 1 82 ? -6.847 -7.236 -2.862 1.00 96.38 82 LYS A C 1
ATOM 682 O O . LYS A 1 82 ? -7.694 -7.440 -1.996 1.00 96.38 82 LYS A O 1
ATOM 687 N N . LEU A 1 83 ? -5.806 -6.432 -2.664 1.00 97.12 83 LEU A N 1
ATOM 688 C CA . LEU A 1 83 ? -5.592 -5.657 -1.441 1.00 97.12 83 LEU A CA 1
ATOM 689 C C . LEU A 1 83 ? -6.184 -4.252 -1.535 1.00 97.12 83 LEU A C 1
ATOM 691 O O . LEU A 1 83 ? -6.488 -3.669 -0.503 1.00 97.12 83 LEU A O 1
ATOM 695 N N . LEU A 1 84 ? -6.334 -3.711 -2.749 1.00 97.12 84 LEU A N 1
ATOM 696 C CA . LEU A 1 84 ? -6.800 -2.336 -2.958 1.00 97.12 84 LEU A CA 1
ATOM 697 C C . LEU A 1 84 ? -8.221 -2.116 -2.420 1.00 97.12 84 LEU A C 1
ATOM 699 O O . LEU A 1 84 ? -8.480 -1.080 -1.817 1.00 97.12 84 LEU A O 1
ATOM 703 N N . ASP A 1 85 ? -9.096 -3.117 -2.550 1.00 94.81 85 ASP A N 1
ATOM 704 C CA . ASP A 1 85 ? -10.482 -3.061 -2.059 1.00 94.81 85 ASP A CA 1
ATOM 705 C C . ASP A 1 85 ? -10.572 -2.965 -0.524 1.00 94.81 85 ASP A C 1
ATOM 707 O O . ASP A 1 85 ? -11.566 -2.486 0.021 1.00 94.81 85 ASP A O 1
ATOM 711 N N . ASP A 1 86 ? -9.518 -3.387 0.179 1.00 96.62 86 ASP A N 1
ATOM 712 C CA . ASP A 1 86 ? -9.434 -3.359 1.639 1.00 96.62 86 ASP A CA 1
ATOM 713 C C . ASP A 1 86 ? -8.763 -2.077 2.167 1.00 96.62 86 ASP A C 1
ATOM 715 O O . ASP A 1 86 ? -8.570 -1.930 3.379 1.00 96.62 86 ASP A O 1
ATOM 719 N N . ILE A 1 87 ? -8.356 -1.154 1.288 1.00 97.38 87 ILE A N 1
ATOM 720 C CA . ILE A 1 87 ? -7.688 0.095 1.665 1.00 97.38 87 ILE A CA 1
ATOM 721 C C . ILE A 1 87 ? -8.676 1.255 1.597 1.00 97.38 87 ILE A C 1
ATOM 723 O O . ILE A 1 87 ? -9.237 1.588 0.557 1.00 97.38 87 ILE A O 1
ATOM 727 N N . GLN A 1 88 ? -8.838 1.935 2.726 1.00 96.69 88 GLN A N 1
ATOM 728 C CA . GLN A 1 88 ? -9.560 3.188 2.807 1.00 96.69 88 GLN A CA 1
ATOM 729 C C . GLN A 1 88 ? -8.595 4.353 2.563 1.00 96.69 88 GLN A C 1
ATOM 731 O O . GLN A 1 88 ? -7.853 4.754 3.462 1.00 96.69 88 GLN A O 1
ATOM 736 N N . PHE A 1 89 ? -8.618 4.902 1.349 1.00 96.81 89 PHE A N 1
ATOM 737 C CA . PHE A 1 89 ? -7.852 6.098 0.986 1.00 96.81 89 PHE A CA 1
ATOM 738 C C . PHE A 1 89 ? -8.416 7.366 1.632 1.00 96.81 89 PHE A C 1
ATOM 740 O O . PHE A 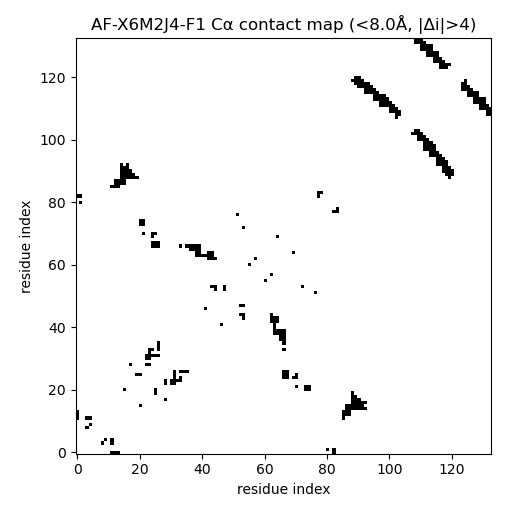1 89 ? -9.500 7.362 2.232 1.00 96.81 89 PHE A O 1
ATOM 747 N N . HIS A 1 90 ? -7.656 8.460 1.536 1.00 96.19 90 HIS A N 1
ATOM 748 C CA . HIS A 1 90 ? -7.983 9.761 2.123 1.00 96.19 90 HIS A CA 1
ATOM 749 C C . HIS A 1 90 ? -8.346 9.684 3.616 1.00 96.19 90 HIS A C 1
ATOM 751 O O . HIS A 1 90 ? -9.164 10.464 4.116 1.00 96.19 90 HIS A O 1
ATOM 757 N N . SER A 1 91 ? -7.742 8.723 4.319 1.00 96.44 91 SER A N 1
ATOM 758 C CA . SER A 1 91 ? -8.015 8.356 5.703 1.00 96.44 91 SER A CA 1
ATOM 759 C C . SER A 1 91 ? -6.784 8.563 6.577 1.00 96.44 91 SER A C 1
ATOM 761 O O . SER A 1 91 ? -5.938 7.684 6.728 1.00 96.44 91 SER A O 1
ATOM 763 N N . LYS A 1 92 ? -6.669 9.742 7.192 1.00 95.50 92 LYS A N 1
ATOM 764 C CA . LYS A 1 92 ? -5.577 10.043 8.128 1.00 95.50 92 LYS A CA 1
ATOM 765 C C . LYS A 1 92 ? -5.954 9.603 9.540 1.00 95.50 92 LYS A C 1
ATOM 767 O O . LYS A 1 92 ? -6.776 10.260 10.176 1.00 95.50 92 LYS A O 1
ATOM 772 N N . VAL A 1 93 ? -5.333 8.541 10.048 1.00 95.94 93 VAL A N 1
ATOM 773 C CA . VAL A 1 93 ? -5.453 8.152 11.463 1.00 95.94 93 VAL A CA 1
ATOM 774 C C . VAL A 1 93 ? -4.837 9.243 12.344 1.00 95.94 93 VAL A C 1
ATOM 776 O O . VAL A 1 93 ? -3.726 9.704 12.088 1.00 95.94 93 VAL A O 1
ATOM 779 N N . LEU A 1 94 ? -5.590 9.697 13.345 1.00 96.19 94 LEU A N 1
ATOM 780 C CA . LEU A 1 94 ? -5.182 10.736 14.291 1.00 96.19 94 LEU A CA 1
ATOM 781 C C . LEU A 1 94 ? -4.720 10.135 15.615 1.00 96.19 94 LEU A C 1
ATOM 783 O O . LEU A 1 94 ? -3.721 10.577 16.172 1.00 96.19 94 LEU A O 1
ATOM 787 N N . GLN A 1 95 ? -5.461 9.150 16.121 1.00 94.56 95 GLN A N 1
ATOM 788 C CA . GLN A 1 95 ? -5.222 8.584 17.440 1.00 94.56 95 GLN A CA 1
ATOM 789 C C . GLN A 1 95 ? -5.766 7.158 17.523 1.00 94.56 95 GLN A C 1
ATOM 791 O O . GLN A 1 95 ? -6.839 6.867 16.994 1.00 94.56 95 GLN A O 1
ATOM 796 N N . ILE A 1 96 ? -5.034 6.287 18.217 1.00 92.50 96 ILE A N 1
ATOM 797 C CA . ILE A 1 96 ? -5.475 4.947 18.606 1.00 92.50 96 ILE A CA 1
ATOM 798 C C . ILE A 1 96 ? -5.337 4.849 20.125 1.00 92.50 96 ILE A C 1
ATOM 800 O O . ILE A 1 96 ? -4.272 5.144 20.665 1.00 92.50 96 ILE A O 1
ATOM 804 N N . THR A 1 97 ? -6.403 4.459 20.819 1.00 90.06 97 THR A N 1
ATOM 805 C CA . THR A 1 97 ? -6.404 4.280 22.276 1.00 90.06 97 THR A CA 1
ATOM 806 C C . THR A 1 97 ? -6.972 2.922 22.668 1.00 90.06 97 THR A C 1
ATOM 808 O O . THR A 1 97 ? -7.980 2.502 22.097 1.00 90.06 97 THR A O 1
ATOM 811 N N . PRO A 1 98 ? -6.371 2.222 23.643 1.00 86.75 98 PRO A N 1
ATOM 812 C CA . PRO A 1 98 ? -7.016 1.065 24.249 1.00 86.75 98 PRO A CA 1
ATOM 813 C C . PRO A 1 98 ? -8.232 1.537 25.062 1.00 86.75 98 PRO A C 1
ATOM 815 O O . PRO A 1 98 ? -8.140 2.518 25.797 1.00 86.75 98 PRO A O 1
ATOM 818 N N . GLU A 1 99 ? -9.376 0.862 24.927 1.00 83.38 99 GLU A N 1
ATOM 819 C CA . GLU A 1 99 ? -10.577 1.139 25.732 1.00 83.38 99 GLU A CA 1
ATOM 820 C C . GLU A 1 99 ? -10.750 0.112 26.857 1.00 83.38 99 GLU A C 1
ATOM 822 O O . GLU A 1 99 ? -10.905 0.494 28.015 1.00 83.38 99 GLU A O 1
ATOM 827 N N . LYS A 1 100 ? -10.736 -1.188 26.532 1.00 76.06 100 LYS A N 1
ATOM 828 C CA . LYS A 1 100 ? -10.943 -2.285 27.494 1.00 76.06 100 LYS A CA 1
ATOM 829 C C . LYS A 1 100 ? -10.177 -3.534 27.077 1.00 76.06 100 LYS A C 1
ATOM 831 O O . LYS A 1 100 ? -10.201 -3.893 25.904 1.00 76.06 100 LYS A O 1
ATOM 836 N N . VAL A 1 101 ? -9.570 -4.224 28.038 1.00 70.75 101 VAL A N 1
ATOM 837 C CA . VAL A 1 101 ? -9.037 -5.583 27.863 1.00 70.75 101 VAL A CA 1
ATOM 838 C C . VAL A 1 101 ? -10.029 -6.544 28.508 1.00 70.75 101 VAL A C 1
ATOM 840 O O . VAL A 1 101 ? -10.364 -6.366 29.677 1.00 70.75 101 VAL A O 1
ATOM 843 N N . HIS A 1 102 ? -10.513 -7.530 27.759 1.00 68.00 102 HIS A N 1
ATOM 844 C CA . HIS A 1 102 ? -11.301 -8.626 28.307 1.00 68.00 102 HIS A CA 1
ATOM 845 C C . HIS A 1 102 ? -10.382 -9.842 28.431 1.00 68.00 102 HIS A C 1
ATOM 847 O O . HIS A 1 102 ? -9.694 -10.221 27.479 1.00 68.00 102 HIS A O 1
ATOM 853 N N . LEU A 1 103 ? -10.364 -10.418 29.626 1.00 63.97 103 LEU A N 1
ATOM 854 C CA . LEU A 1 103 ? -9.792 -11.729 29.895 1.00 63.97 103 LEU A CA 1
ATOM 855 C C . LEU A 1 103 ? -10.964 -12.715 29.858 1.00 63.97 103 LEU A C 1
ATOM 857 O O . LEU A 1 103 ? -11.976 -12.450 30.510 1.00 63.97 103 LEU A O 1
ATOM 861 N N . THR A 1 104 ? -10.876 -13.798 29.085 1.00 62.06 104 THR A N 1
ATOM 862 C CA . THR A 1 104 ? -11.846 -14.896 29.224 1.00 62.06 104 THR A CA 1
ATOM 863 C C . THR A 1 104 ? -11.618 -15.632 30.548 1.00 62.06 104 THR A C 1
ATOM 865 O O . THR A 1 104 ? -10.508 -15.609 31.085 1.00 62.06 104 THR A O 1
ATOM 868 N N . GLU A 1 105 ? -12.668 -16.262 31.087 1.00 57.22 105 GLU A N 1
ATOM 869 C CA . GLU A 1 105 ? -12.656 -16.961 32.389 1.00 57.22 105 GLU A CA 1
ATOM 870 C C . GLU A 1 105 ? -11.582 -18.063 32.476 1.00 57.22 105 GLU A C 1
ATOM 872 O O . GLU A 1 105 ? -11.067 -18.335 33.559 1.00 57.22 105 GLU A O 1
ATOM 877 N N . ASP A 1 106 ? -11.158 -18.600 31.329 1.00 64.75 106 ASP A N 1
ATOM 878 C CA . ASP A 1 106 ? -10.164 -19.674 31.219 1.00 64.75 106 ASP A CA 1
ATOM 879 C C . ASP A 1 106 ? -8.716 -19.154 31.090 1.00 64.75 106 ASP A C 1
ATOM 881 O O . ASP A 1 106 ? -7.764 -19.929 31.047 1.00 64.75 106 ASP A O 1
ATOM 885 N N . GLY A 1 107 ? -8.517 -17.832 30.985 1.00 60.28 107 GLY A N 1
ATOM 886 C CA . GLY A 1 107 ? -7.202 -17.201 30.804 1.00 60.28 107 GLY A CA 1
ATOM 887 C C . GLY A 1 107 ? -6.561 -17.383 29.418 1.00 60.28 107 GLY A C 1
ATOM 888 O O . GLY A 1 107 ? -5.506 -16.796 29.162 1.00 60.28 107 GLY A O 1
ATOM 889 N N . GLU A 1 108 ? -7.189 -18.148 28.521 1.00 60.00 108 GLU A N 1
ATOM 890 C CA . GLU A 1 108 ? -6.632 -18.515 27.212 1.00 60.00 108 GLU A CA 1
ATOM 891 C C . GLU A 1 108 ? -6.851 -17.466 26.110 1.00 60.00 108 GLU A C 1
ATOM 893 O O . GLU A 1 108 ? -5.993 -17.330 25.240 1.00 60.00 108 GLU A O 1
ATOM 898 N N . GLN A 1 109 ? -7.938 -16.680 26.144 1.00 57.28 109 GLN A N 1
ATOM 899 C CA . GLN A 1 109 ? -8.231 -15.675 25.113 1.00 57.28 109 GLN A CA 1
ATOM 900 C C . GLN A 1 109 ? -8.161 -14.251 25.668 1.00 57.28 109 GLN A C 1
ATOM 902 O O . GLN A 1 109 ? -8.867 -13.877 26.609 1.00 57.28 109 GLN A O 1
ATOM 907 N N . LYS A 1 110 ? -7.310 -13.425 25.051 1.00 64.75 110 LYS A N 1
ATOM 908 C CA . LYS A 1 110 ? -7.175 -12.002 25.373 1.00 64.75 110 LYS A CA 1
ATOM 909 C C . LYS A 1 110 ? -7.749 -11.207 24.214 1.00 64.75 110 LYS A C 1
ATOM 911 O O . LYS A 1 110 ? -7.199 -11.209 23.119 1.00 64.75 110 LYS A O 1
ATOM 916 N N . CYS A 1 111 ? -8.842 -10.487 24.441 1.00 67.06 111 CYS A N 1
ATOM 917 C CA . CYS A 1 111 ? -9.302 -9.506 23.463 1.00 67.06 111 CYS A CA 1
ATOM 918 C C . CYS A 1 111 ? -9.164 -8.099 24.031 1.00 67.06 111 CYS A C 1
ATOM 920 O O . CYS A 1 111 ? -9.413 -7.853 25.212 1.00 67.06 111 CY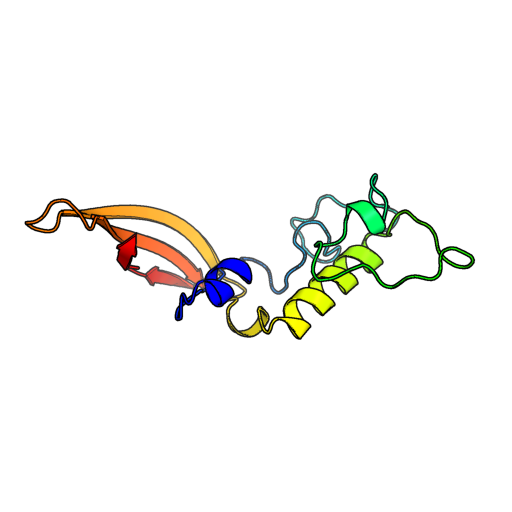S A O 1
ATOM 922 N N . ALA A 1 112 ? -8.767 -7.148 23.190 1.00 75.56 112 ALA A N 1
ATOM 923 C CA . ALA A 1 112 ? -8.853 -5.741 23.543 1.00 75.56 112 ALA A CA 1
ATOM 924 C C . ALA A 1 112 ? -9.730 -4.992 22.560 1.00 75.56 112 ALA A C 1
ATOM 926 O O . ALA A 1 112 ? -9.641 -5.130 21.336 1.00 75.56 112 ALA A O 1
ATOM 927 N N . GLN A 1 113 ? -10.575 -4.156 23.138 1.00 83.94 113 GLN A N 1
ATOM 928 C CA . GLN A 1 113 ? -11.292 -3.131 22.427 1.00 83.94 113 GLN A CA 1
ATOM 929 C C . GLN A 1 113 ? -10.401 -1.900 22.332 1.00 83.94 113 GLN A C 1
ATOM 931 O O . GLN A 1 113 ? -9.894 -1.403 23.340 1.00 83.94 113 GLN A O 1
ATOM 936 N N . TRP A 1 114 ? -10.247 -1.399 21.115 1.00 87.06 114 TRP A N 1
ATOM 937 C CA . TRP A 1 114 ? -9.530 -0.167 20.826 1.00 87.06 114 TRP A CA 1
ATOM 938 C C . TRP A 1 114 ? -10.502 0.863 20.271 1.00 87.06 114 TRP A C 1
ATOM 940 O O . TRP A 1 114 ? -11.535 0.516 19.700 1.00 87.06 114 TRP A O 1
ATOM 950 N N . SER A 1 115 ? -10.156 2.137 20.394 1.00 91.19 115 SER A N 1
ATOM 951 C CA . SER A 1 115 ? -10.790 3.231 19.674 1.00 91.19 115 SER A CA 1
ATOM 952 C C . SER A 1 115 ? -9.780 3.844 18.717 1.00 91.19 115 SER A C 1
ATOM 954 O O . SER A 1 115 ? -8.617 4.029 19.065 1.00 91.19 115 SER A O 1
ATOM 956 N N . MET A 1 116 ? -10.220 4.132 17.500 1.00 93.06 116 MET A N 1
ATOM 957 C CA . MET A 1 116 ? -9.429 4.783 16.470 1.00 93.06 116 MET A CA 1
ATOM 958 C C . MET A 1 116 ? -10.179 6.014 15.983 1.00 93.06 116 MET A C 1
ATOM 960 O O . MET A 1 116 ? -11.302 5.913 15.482 1.00 93.06 116 MET A O 1
ATOM 964 N N . GLU A 1 117 ? -9.540 7.167 16.095 1.00 95.25 117 GLU A N 1
ATOM 965 C CA . GLU A 1 117 ? -10.008 8.431 15.542 1.00 95.25 117 GLU A CA 1
ATOM 966 C C . GLU A 1 117 ? -9.217 8.735 14.276 1.00 95.25 117 GLU A C 1
ATOM 968 O O . GLU A 1 117 ? -7.991 8.620 14.250 1.00 95.25 117 GLU A O 1
ATOM 973 N N . TYR A 1 118 ? -9.914 9.094 13.204 1.00 95.56 118 TYR A N 1
ATOM 974 C CA . TYR A 1 118 ? -9.306 9.331 11.899 1.00 95.56 118 TYR A CA 1
ATOM 975 C C . TYR A 1 118 ? -10.103 10.360 11.102 1.00 95.56 118 TYR A C 1
ATOM 977 O O . TYR A 1 118 ? -11.263 10.636 11.396 1.00 95.56 118 TYR A O 1
ATOM 985 N N . VAL A 1 119 ? -9.479 10.959 10.097 1.00 95.31 119 VAL A N 1
ATOM 986 C CA . VAL A 1 119 ? -10.109 11.908 9.180 1.00 95.31 119 VAL A CA 1
ATOM 987 C C . VAL A 1 119 ? -10.300 11.225 7.840 1.00 95.31 119 VAL A C 1
ATOM 989 O O . VAL A 1 119 ? -9.308 10.873 7.216 1.00 95.31 119 VAL A O 1
ATOM 992 N N . LEU A 1 120 ? -11.550 11.079 7.403 1.00 94.62 120 LEU A N 1
ATOM 993 C CA . LEU A 1 120 ? -11.928 10.586 6.080 1.00 94.62 120 LEU A CA 1
ATOM 994 C C . LEU A 1 120 ? -12.424 11.753 5.230 1.00 94.62 120 LEU A C 1
ATOM 996 O O . LEU A 1 120 ? -13.441 12.361 5.575 1.00 94.62 120 LEU A O 1
ATOM 1000 N N . ASN A 1 121 ? -11.747 12.053 4.121 1.00 92.00 121 ASN A N 1
ATOM 1001 C CA . ASN A 1 121 ? -12.130 13.152 3.221 1.00 92.00 121 ASN A CA 1
ATOM 1002 C C . ASN A 1 121 ? -12.356 14.475 3.986 1.00 92.00 121 ASN A C 1
ATOM 1004 O O . ASN A 1 121 ? -13.374 15.140 3.813 1.00 92.00 121 ASN A O 1
ATOM 1008 N N . GLY A 1 122 ? -11.462 14.803 4.927 1.00 88.88 122 GLY A N 1
ATOM 1009 C CA . GLY A 1 122 ? -11.561 16.006 5.771 1.00 88.88 122 GLY A CA 1
ATOM 1010 C C . GLY A 1 122 ? -12.508 15.900 6.977 1.00 88.88 122 GLY A C 1
ATOM 1011 O O . GLY A 1 122 ? -12.451 16.741 7.870 1.00 88.88 122 GLY A O 1
ATOM 1012 N N . ASN A 1 123 ? -13.313 14.840 7.079 1.00 91.88 123 ASN A N 1
ATOM 1013 C CA . ASN A 1 123 ? -14.287 14.665 8.154 1.00 91.88 123 ASN A CA 1
ATOM 1014 C C . ASN A 1 123 ? -13.773 13.735 9.253 1.00 91.88 123 ASN A C 1
ATOM 1016 O O . ASN A 1 123 ? -13.359 12.610 8.973 1.00 91.88 123 ASN A O 1
ATOM 1020 N N . LYS A 1 124 ? -13.865 14.163 10.518 1.00 93.75 124 LYS A N 1
ATOM 1021 C CA . LYS A 1 124 ? -13.539 13.302 11.664 1.00 93.75 124 LYS A CA 1
ATOM 1022 C C . LYS A 1 124 ? -14.494 12.105 11.737 1.00 93.75 124 LYS A C 1
ATOM 1024 O O . LYS A 1 124 ? -15.711 12.244 11.618 1.00 93.75 124 LYS A O 1
ATOM 1029 N N . LYS A 1 125 ? -13.925 10.927 11.961 1.00 95.00 125 LYS A N 1
ATOM 1030 C CA . LYS A 1 125 ? -14.583 9.634 12.138 1.00 95.00 125 LYS A CA 1
ATOM 1031 C C . LYS A 1 125 ? -13.984 8.932 13.353 1.00 95.00 125 LYS A C 1
ATOM 1033 O O . LYS A 1 125 ? -12.837 9.177 13.727 1.00 95.00 125 LYS A O 1
ATOM 1038 N N . LYS A 1 126 ? -14.765 8.034 13.950 1.00 91.50 126 LYS A N 1
ATOM 1039 C CA . LYS A 1 126 ? -14.334 7.177 15.054 1.00 91.50 126 LYS A CA 1
ATOM 1040 C C . LYS A 1 126 ? -14.773 5.744 14.783 1.00 91.50 126 LYS A C 1
ATOM 1042 O O . LYS A 1 126 ? -15.926 5.516 14.426 1.00 91.50 126 LYS A O 1
ATOM 1047 N N . LYS A 1 127 ? -13.861 4.789 14.949 1.00 88.38 127 LYS A N 1
ATOM 1048 C CA . LYS A 1 127 ? -14.115 3.344 14.863 1.00 88.38 127 LYS A CA 1
ATOM 1049 C C . LYS A 1 127 ? -13.690 2.703 16.180 1.00 88.38 127 LYS A C 1
ATOM 1051 O O . LYS A 1 127 ? -12.728 3.156 16.789 1.00 88.38 127 LYS A O 1
ATOM 1056 N N . ARG A 1 128 ? -14.396 1.664 16.624 1.00 84.62 128 ARG A N 1
ATOM 1057 C CA . ARG A 1 128 ? -14.034 0.902 17.829 1.00 84.62 128 ARG A CA 1
ATOM 1058 C C . ARG A 1 128 ? -13.757 -0.558 17.473 1.00 84.62 128 ARG A C 1
ATOM 1060 O O . ARG A 1 128 ? -14.649 -1.389 17.645 1.00 84.62 128 ARG A O 1
ATOM 1067 N N . PRO A 1 129 ? -12.605 -0.869 16.853 1.00 78.56 129 PRO A N 1
ATOM 1068 C CA . PRO A 1 129 ? -12.302 -2.242 16.486 1.00 78.56 129 PRO A CA 1
ATOM 1069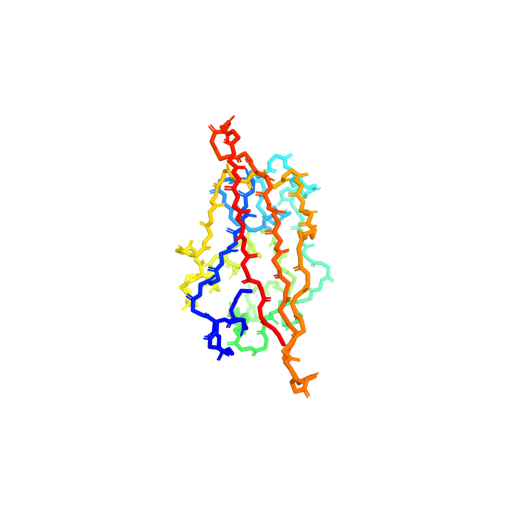 C C . PRO A 1 129 ? -12.108 -3.106 17.738 1.00 78.56 129 PRO A C 1
ATOM 1071 O O . PRO A 1 129 ? -11.416 -2.722 18.682 1.00 78.56 129 PRO A O 1
ATOM 1074 N N . LEU A 1 130 ? -12.716 -4.289 17.714 1.00 67.94 130 LEU A N 1
ATOM 1075 C CA . LEU A 1 130 ? -12.373 -5.375 18.620 1.00 67.94 130 LEU A CA 1
ATOM 1076 C C . LEU A 1 130 ? -11.243 -6.170 17.968 1.00 67.94 130 LEU A C 1
ATOM 1078 O O . LEU A 1 130 ? -11.401 -6.636 16.839 1.00 67.94 130 LEU A O 1
ATOM 1082 N N . ILE A 1 131 ? -10.113 -6.298 18.656 1.00 70.94 131 ILE A N 1
ATOM 1083 C CA . ILE A 1 131 ? -9.003 -7.141 18.215 1.00 70.94 131 ILE A CA 1
ATOM 1084 C C . ILE A 1 131 ? -8.964 -8.349 19.152 1.00 70.94 131 ILE A C 1
ATOM 1086 O O . ILE A 1 131 ? -8.938 -8.191 20.373 1.00 70.94 131 ILE A O 1
ATOM 1090 N N . VAL A 1 132 ? -9.004 -9.540 18.562 1.00 63.00 132 VAL A N 1
ATOM 1091 C CA . VAL A 1 132 ? -8.930 -10.835 19.249 1.00 63.00 132 VAL A CA 1
ATOM 1092 C C . VAL A 1 132 ? -7.616 -11.487 18.828 1.00 63.00 132 VAL A C 1
ATOM 1094 O O . VAL A 1 132 ? -7.321 -11.490 17.630 1.00 63.00 132 VAL A O 1
ATOM 1097 N N . TRP A 1 133 ? -6.830 -11.979 19.786 1.00 63.84 133 TRP A N 1
ATOM 1098 C CA . TRP A 1 133 ? -5.553 -12.653 19.548 1.00 63.84 133 TRP A CA 1
ATOM 1099 C C . TRP A 1 133 ? -5.282 -13.737 20.591 1.00 63.84 133 TRP A C 1
ATOM 1101 O O . TRP A 1 133 ? -5.922 -13.708 21.670 1.00 63.84 133 TRP A O 1
#

pLDDT: mean 90.59, std 10.36, range [57.22, 98.25]

InterPro domains:
  IPR020946 Flavin monooxygenase-like [PF00743] (12-99)
  IPR036188 FAD/NAD(P)-binding domain superfamily [G3DSA:3.50.50.60] (1-129)
  IPR036188 FAD/NAD(P)-binding domain superfamily [SSF51905] (3-108)
  IPR050346 Flavin-containing monooxygenases-like [PTHR23023] (2-115)

Nearest PDB structures (foldseek):
  5nmw-assembly1_A-2  TM=7.825E-01  e=1.311E-06  Zonocerus variegatus
  4ap3-assembly1_A  TM=7.194E-01  e=1.193E-04  Rhodococcus rhodochrous
  6jdk-assembly2_B  TM=6.410E-01  e=8.273E-05  Parvibaculum lavamentivorans DS-1
  2i9w-assembly1_A  TM=6.455E-01  e=5.045E-01  Psychrobacter arcticus
  3o6z-assembly1_B  TM=5.466E-01  e=3.500E-01  Escherichia coli K-12

Foldseek 3Di:
DLVCVVVPNDQAAAEAQAPDDLQLLPPPPPNHPDDQADWAPAFQQVPDDPVQHDDDDPVPDDRIHGSVSSRVSVVVVCVVSVVVVRYQYSKAWDDKAWDDWDQPPVNPKIKTWMKIWIARPNRIDIDTDIDID

Secondary structure (DSSP, 8-state):
-HHHHHTT-S---EE-SSSSS-GGG-TT-TT----TT-EEEEEHHHHSBTTB-----TTTS-SEEEHHHHHHHHHHHHHHTT-GGGEESSEEEEEEEEEEEEEPTTS--EEEEEEEEEEETTEEEEE--EEE-

Sequence (133 aa):
MKELKEQGFKNVTGFESGSDIGGIWDIKNTRSTCWPQLYANISKLNFAYPDFPWQFNPEKELYHASIKEVYDYLHKYATVFKLLDDIQFHSKVLQITPEKVHLTEDGEQKCAQWSMEYVLNGNKKKKRPLIVW